Protein AF-A0A3D3ZJF1-F1 (afdb_monomer)

Radius of gyration: 14.45 Å; Cα contacts (8 Å, |Δi|>4): 74; chains: 1; bounding box: 36×28×32 Å

pLDDT: mean 92.93, std 11.09, range [38.28, 98.25]

Mean predicted aligned error: 3.78 Å

Foldseek 3Di:
DVVCVVVVVVVVVVVLVVLCVLLCCQCPPVQDLLLVLLLCCLPVVGRDADDPPRGHDDPVSSVVSNVSVVSSPDDPPD

Solvent-accessible surface area (backbone atoms only — not comparable to full-atom values): 4444 Å² total; per-residue (Å²): 82,69,66,36,48,77,71,67,40,53,66,64,18,49,53,49,43,62,56,44,45,63,46,50,42,39,33,60,70,75,44,18,72,33,29,41,20,51,48,32,33,74,74,72,73,47,52,65,78,50,64,81,94,49,61,66,69,51,76,64,56,48,51,52,50,50,56,46,52,50,62,59,70,53,75,82,86,124

Nearest PDB structures (foldseek):
  3pb0-assembly4_D  TM=8.759E-01  e=3.580E-02  Thermotoga maritima
  3pb2-assembly1_A  TM=8.684E-01  e=6.981E-02  Thermotoga maritima
  3l21-assembly3_F  TM=9.013E-01  e=9.456E-02  Mycobacterium tuberculosis
  3cpr-assembly1_A  TM=8.587E-01  e=7.882E-02  Corynebacterium glutamicum
  5j5d-assembly1_A  TM=9.041E-01  e=1.844E-01  Mycobacterium tuberculosis H37Rv

Sequence (78 aa):
MQELYLAGQLEEARSLQARLVPANTAVTTAYNVAGLKAALELTAGYGGSPRAPLHPLSAEERRQLATILERVHQPETR
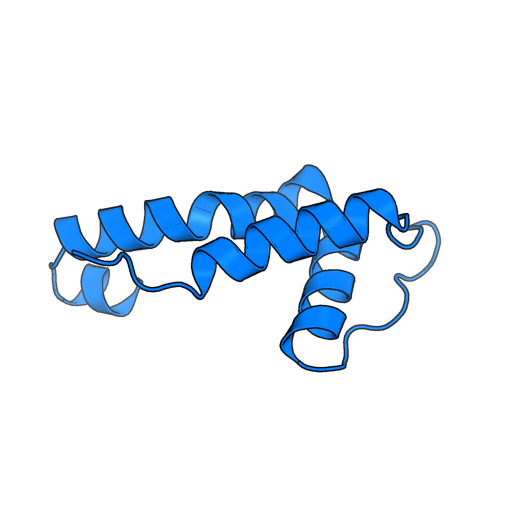
Secondary structure (DSSP, 8-state):
-HHHHHTT-HHHHHHHHHHHHHHHHIIIIISHHHHHHHHHHHHHS---PPPTTSPPPPHHHHHHHHHHHHHHHSPP--

Structure (mmCIF, N/CA/C/O backbone):
data_AF-A0A3D3ZJF1-F1
#
_entry.id   AF-A0A3D3ZJF1-F1
#
loop_
_atom_site.group_PDB
_atom_site.id
_atom_site.type_symbol
_atom_site.label_atom_id
_atom_site.label_alt_id
_atom_site.label_comp_id
_atom_site.label_asym_id
_atom_site.label_entity_id
_atom_site.label_seq_id
_atom_site.pdbx_PDB_ins_code
_atom_site.Cartn_x
_atom_site.Cartn_y
_atom_site.Cartn_z
_atom_site.occupancy
_atom_site.B_iso_or_equiv
_atom_site.auth_seq_id
_atom_site.auth_comp_id
_atom_site.auth_asym_id
_atom_site.auth_atom_id
_atom_site.pdbx_PDB_model_num
ATOM 1 N N . MET A 1 1 ? -13.936 1.434 6.403 1.00 92.31 1 MET A N 1
ATOM 2 C CA . MET A 1 1 ? -13.144 1.381 7.658 1.00 92.31 1 MET A CA 1
ATOM 3 C C . MET A 1 1 ? -13.417 2.620 8.492 1.00 92.31 1 MET A C 1
ATOM 5 O O . MET A 1 1 ? -13.986 2.473 9.562 1.00 92.31 1 MET A O 1
ATOM 9 N N . GLN A 1 2 ? -13.120 3.820 7.977 1.00 96.00 2 GLN A N 1
ATOM 10 C CA . GLN A 1 2 ? -13.423 5.082 8.663 1.00 96.00 2 GLN A CA 1
ATOM 11 C C . GLN A 1 2 ? -14.904 5.208 9.058 1.00 96.00 2 GLN A C 1
ATOM 13 O O . GLN A 1 2 ? -15.191 5.544 10.196 1.00 96.00 2 GLN A O 1
ATOM 18 N N . GLU A 1 3 ? -15.836 4.883 8.159 1.00 97.81 3 GLU A N 1
ATOM 19 C CA . GLU A 1 3 ? -17.279 4.918 8.455 1.00 97.81 3 GLU A CA 1
ATOM 20 C C . GLU A 1 3 ? -17.671 3.978 9.605 1.00 97.81 3 GLU A C 1
ATOM 22 O O . GLU A 1 3 ? -18.332 4.415 10.539 1.00 97.81 3 GLU A O 1
ATOM 27 N N . LEU A 1 4 ? -17.193 2.724 9.593 1.00 97.62 4 LEU A N 1
ATOM 28 C CA . LEU A 1 4 ? -17.417 1.751 10.676 1.00 97.62 4 LEU A CA 1
ATOM 29 C C . LEU A 1 4 ? -16.882 2.272 12.015 1.00 97.62 4 LEU A C 1
ATOM 31 O O . LEU A 1 4 ? -17.553 2.175 13.037 1.00 97.62 4 LEU A O 1
ATOM 35 N N . TYR A 1 5 ? -15.692 2.877 12.002 1.00 97.81 5 TYR A N 1
ATOM 36 C CA . TYR A 1 5 ? -15.107 3.482 13.195 1.00 97.81 5 TYR A CA 1
ATOM 37 C C . TYR A 1 5 ? -15.963 4.641 13.726 1.00 97.81 5 TYR A C 1
ATOM 39 O O . TYR A 1 5 ? -16.267 4.680 14.916 1.00 97.81 5 TYR A O 1
ATOM 47 N N . LEU A 1 6 ? -16.396 5.554 12.849 1.00 98.00 6 LEU A N 1
ATOM 48 C CA . LEU A 1 6 ? -17.253 6.685 13.221 1.00 98.00 6 LEU A CA 1
ATOM 49 C C . LEU A 1 6 ? -18.642 6.239 13.705 1.00 98.00 6 LEU A C 1
ATOM 51 O O . LEU A 1 6 ? -19.239 6.916 14.537 1.00 98.00 6 LEU A O 1
ATOM 55 N N . ALA A 1 7 ? -19.129 5.091 13.232 1.00 97.94 7 ALA A N 1
ATOM 56 C CA . ALA A 1 7 ? -20.365 4.459 13.687 1.00 97.94 7 ALA A CA 1
ATOM 57 C C . ALA A 1 7 ? -20.209 3.648 14.993 1.00 97.94 7 ALA A C 1
ATOM 59 O O . ALA A 1 7 ? -21.184 3.074 15.472 1.00 97.94 7 ALA A O 1
ATOM 60 N N . GLY A 1 8 ? -19.003 3.567 15.572 1.00 97.94 8 GLY A N 1
ATOM 61 C CA . GLY A 1 8 ? -18.730 2.780 16.781 1.00 97.94 8 GLY A CA 1
ATOM 62 C C . GLY A 1 8 ? -18.645 1.264 16.557 1.00 97.94 8 GLY A C 1
ATOM 63 O O . GLY A 1 8 ? -18.536 0.508 17.520 1.00 97.94 8 GLY A O 1
ATOM 64 N N . GLN A 1 9 ? -18.650 0.806 15.302 1.00 98.25 9 GLN A N 1
ATOM 65 C CA . GLN A 1 9 ? -18.525 -0.601 14.903 1.00 98.25 9 GLN A CA 1
ATOM 66 C C . GLN A 1 9 ? -17.049 -1.025 14.903 1.00 98.25 9 GLN A C 1
ATOM 68 O O . GLN A 1 9 ? -16.414 -1.205 13.859 1.00 98.25 9 GLN A O 1
ATOM 73 N N . LEU A 1 10 ? -16.457 -1.076 16.100 1.00 97.25 10 LEU A N 1
ATOM 74 C CA . LEU A 1 10 ? -15.007 -1.205 16.271 1.00 97.25 10 LEU A CA 1
ATOM 75 C C . LEU A 1 10 ? -14.457 -2.565 15.826 1.00 97.25 10 LEU A C 1
ATOM 77 O O . LEU A 1 10 ? -13.336 -2.613 15.319 1.00 97.25 10 LEU A O 1
ATOM 81 N N . GLU A 1 11 ? -15.215 -3.650 15.981 1.00 97.50 11 GLU A N 1
ATOM 82 C CA . GLU A 1 11 ? -14.765 -4.988 15.577 1.00 97.50 11 GLU A CA 1
ATOM 83 C C . GLU A 1 11 ? -14.733 -5.132 14.053 1.00 97.50 11 GLU A C 1
ATOM 85 O O . GLU A 1 11 ? -13.733 -5.571 13.479 1.00 97.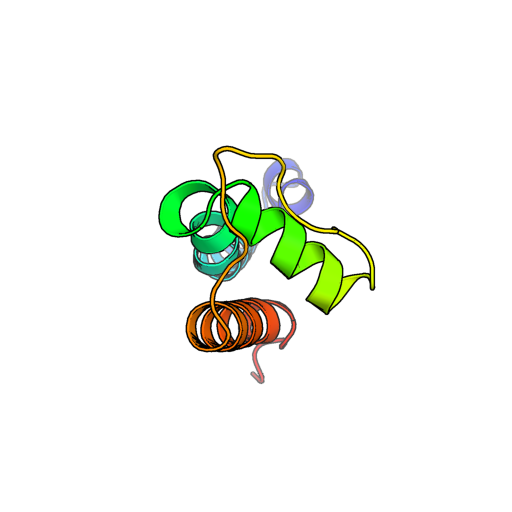50 11 GLU A O 1
ATOM 90 N N . GLU A 1 12 ? -15.771 -4.659 13.368 1.00 96.06 12 GLU A N 1
ATOM 91 C CA . GLU A 1 12 ? -15.828 -4.622 11.910 1.00 96.06 12 GLU A CA 1
ATOM 92 C C . GLU A 1 12 ? -14.768 -3.670 11.344 1.00 96.06 12 GLU A C 1
ATOM 94 O O . GLU A 1 12 ? -14.100 -3.989 10.355 1.00 96.06 12 GLU A O 1
ATOM 99 N N . ALA A 1 13 ? -14.556 -2.516 11.990 1.00 97.06 13 ALA A N 1
ATOM 100 C CA . ALA A 1 13 ? -13.494 -1.588 11.620 1.00 97.06 13 ALA A CA 1
ATOM 101 C C . ALA A 1 13 ? -12.104 -2.224 11.779 1.00 97.06 13 ALA A C 1
ATOM 103 O O . ALA A 1 13 ? -11.277 -2.098 10.873 1.00 97.06 13 ALA A O 1
ATOM 104 N N . ARG A 1 14 ? -11.852 -2.937 12.887 1.00 96.06 14 ARG A N 1
ATOM 105 C CA . ARG A 1 14 ? -10.596 -3.655 13.154 1.00 96.06 14 ARG A CA 1
ATOM 106 C C . ARG A 1 14 ? -10.357 -4.758 12.128 1.00 96.06 14 ARG A C 1
ATOM 108 O O . ARG A 1 14 ? -9.253 -4.841 11.591 1.00 96.06 14 ARG A O 1
ATOM 115 N N . SER A 1 15 ? -11.371 -5.571 11.838 1.00 95.25 15 SER A N 1
ATOM 116 C CA . SER A 1 15 ? -11.292 -6.638 10.835 1.00 95.25 15 SER A CA 1
ATOM 117 C C . SER A 1 15 ? -10.963 -6.070 9.451 1.00 95.25 15 SER A C 1
ATOM 119 O O . SER A 1 15 ? -9.998 -6.488 8.806 1.00 95.25 15 SER A O 1
ATOM 121 N N . LEU A 1 16 ? -11.683 -5.026 9.025 1.00 94.44 16 LEU A N 1
ATOM 122 C CA . LEU A 1 16 ? -11.409 -4.372 7.751 1.00 94.44 16 LEU A CA 1
ATOM 123 C C . LEU A 1 16 ? -10.018 -3.724 7.724 1.00 94.44 16 LEU A C 1
ATOM 125 O O . LEU A 1 16 ? -9.320 -3.819 6.718 1.00 94.44 16 LEU A O 1
ATOM 129 N N . GLN A 1 17 ? -9.586 -3.098 8.819 1.00 95.75 17 GLN A N 1
ATOM 130 C CA . GLN A 1 17 ? -8.246 -2.525 8.909 1.00 95.75 17 GLN A CA 1
ATOM 131 C C . GLN A 1 17 ? -7.168 -3.603 8.764 1.00 95.75 17 GLN A C 1
ATOM 133 O O . G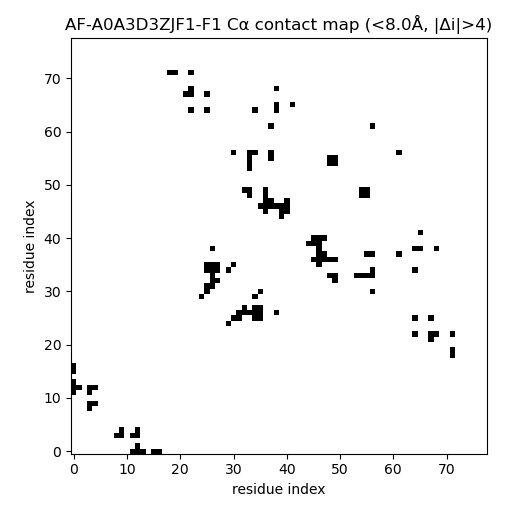LN A 1 17 ? -6.237 -3.418 7.985 1.00 95.75 17 GLN A O 1
ATOM 138 N N . ALA A 1 18 ? -7.304 -4.739 9.452 1.00 94.75 18 ALA A N 1
ATOM 139 C CA . ALA A 1 18 ? -6.362 -5.851 9.350 1.00 94.75 18 ALA A CA 1
ATOM 140 C C . ALA A 1 18 ? -6.229 -6.363 7.904 1.00 94.75 18 ALA A C 1
ATOM 142 O O . ALA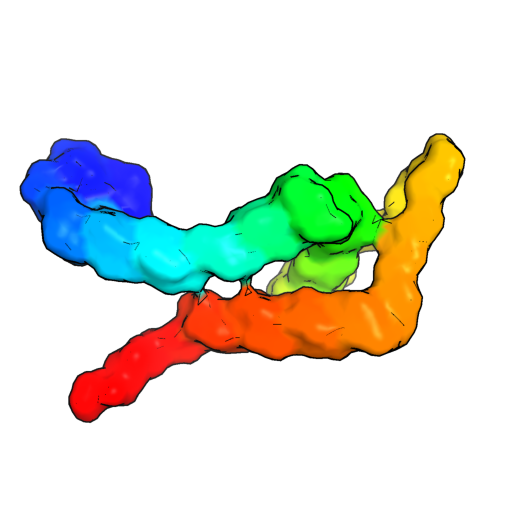 A 1 18 ? -5.116 -6.625 7.448 1.00 94.75 18 ALA A O 1
ATOM 143 N N . ARG A 1 19 ? -7.338 -6.410 7.154 1.00 93.62 19 ARG A N 1
ATOM 144 C CA . ARG A 1 19 ? -7.339 -6.761 5.724 1.00 93.62 19 ARG A CA 1
ATOM 145 C C . ARG A 1 19 ? -6.629 -5.726 4.847 1.00 93.62 19 ARG A C 1
ATOM 147 O O . ARG A 1 19 ? -5.991 -6.095 3.866 1.00 93.62 19 ARG A O 1
ATOM 154 N N . LEU A 1 20 ? -6.718 -4.440 5.188 1.00 95.00 20 LEU A N 1
ATOM 155 C CA . LEU A 1 20 ? -6.097 -3.348 4.427 1.00 95.00 20 LEU A CA 1
ATOM 156 C C . LEU A 1 20 ? -4.600 -3.168 4.721 1.00 95.00 20 LEU A C 1
ATOM 158 O O . LEU A 1 20 ? -3.875 -2.662 3.861 1.00 95.00 20 LEU A O 1
ATOM 162 N N . VAL A 1 21 ? -4.125 -3.578 5.905 1.00 96.31 21 VAL A N 1
ATOM 163 C CA . VAL A 1 21 ? -2.730 -3.390 6.348 1.00 96.31 21 VAL A CA 1
ATOM 164 C C . VAL A 1 21 ? -1.703 -3.859 5.307 1.00 96.31 21 VAL A C 1
ATOM 166 O O . VAL A 1 21 ? -0.838 -3.050 4.974 1.00 96.31 21 VAL A O 1
ATOM 169 N N . PRO A 1 22 ? -1.782 -5.073 4.724 1.00 96.44 22 PRO A N 1
ATOM 170 C CA . PRO A 1 22 ? -0.785 -5.527 3.754 1.00 96.44 22 PRO A CA 1
ATOM 171 C C . PRO A 1 22 ? -0.677 -4.621 2.521 1.00 96.44 22 PRO A C 1
ATOM 173 O O . PRO A 1 22 ? 0.429 -4.265 2.112 1.00 96.44 22 PRO A O 1
ATOM 176 N N . ALA A 1 23 ? -1.812 -4.197 1.955 1.00 96.19 23 ALA A N 1
ATOM 177 C CA . ALA A 1 23 ? -1.824 -3.295 0.805 1.00 96.19 23 ALA A CA 1
ATOM 178 C C . ALA A 1 23 ? -1.306 -1.901 1.172 1.00 96.19 23 ALA A C 1
ATOM 180 O O . ALA A 1 23 ? -0.503 -1.331 0.434 1.00 96.19 23 ALA A O 1
ATOM 181 N N . ASN A 1 24 ? -1.694 -1.377 2.338 1.00 96.62 24 ASN A N 1
ATOM 182 C CA . ASN A 1 24 ? -1.181 -0.104 2.832 1.00 96.62 24 ASN A CA 1
ATOM 183 C C . ASN A 1 24 ? 0.344 -0.149 3.027 1.00 96.62 24 ASN A C 1
ATOM 185 O O . ASN A 1 24 ? 1.053 0.745 2.566 1.00 96.62 24 ASN A O 1
ATOM 189 N N . THR A 1 25 ? 0.871 -1.204 3.653 1.00 97.62 25 THR A N 1
ATOM 190 C CA . THR A 1 25 ? 2.315 -1.402 3.839 1.00 97.62 25 THR A CA 1
ATOM 191 C C . THR A 1 25 ? 3.048 -1.498 2.502 1.00 97.62 25 THR A C 1
ATOM 193 O O . THR A 1 25 ? 4.114 -0.895 2.356 1.00 97.62 25 THR A O 1
ATOM 196 N N . ALA A 1 26 ? 2.472 -2.189 1.512 1.00 97.38 26 ALA A N 1
ATOM 197 C CA . ALA A 1 26 ? 3.065 -2.321 0.184 1.00 97.38 26 ALA A CA 1
ATOM 198 C C . ALA A 1 26 ? 3.278 -0.954 -0.493 1.00 97.38 26 ALA A C 1
ATOM 200 O O . ALA A 1 26 ? 4.362 -0.688 -1.013 1.00 97.38 26 ALA A O 1
ATOM 201 N N . VAL A 1 27 ? 2.281 -0.060 -0.438 1.00 96.94 27 VAL A N 1
ATOM 202 C CA . VAL A 1 27 ? 2.321 1.241 -1.137 1.00 96.94 27 VAL A CA 1
ATOM 203 C C . VAL A 1 27 ? 2.945 2.384 -0.329 1.00 96.94 27 VAL A C 1
ATOM 205 O O . VAL A 1 27 ? 3.223 3.436 -0.895 1.00 96.94 27 VAL A O 1
ATOM 208 N N . THR A 1 28 ? 3.183 2.213 0.975 1.00 95.00 28 THR A N 1
ATOM 209 C CA . THR A 1 28 ? 3.755 3.274 1.834 1.00 95.00 28 THR A CA 1
ATOM 210 C C . THR A 1 28 ? 5.174 2.970 2.301 1.00 95.00 28 THR A C 1
ATOM 212 O O . THR A 1 28 ? 6.042 3.836 2.212 1.00 95.00 28 THR A O 1
ATOM 215 N N . THR A 1 29 ? 5.434 1.747 2.769 1.00 95.38 29 THR A N 1
ATOM 216 C CA . THR A 1 29 ? 6.718 1.374 3.381 1.00 95.38 29 THR A CA 1
ATOM 217 C C . THR A 1 29 ? 7.573 0.525 2.451 1.00 95.38 29 THR A C 1
ATOM 219 O O . THR A 1 29 ? 8.740 0.848 2.265 1.00 95.38 29 THR A O 1
ATOM 222 N N . ALA A 1 30 ? 7.014 -0.537 1.860 1.00 96.38 30 ALA A N 1
ATOM 223 C CA . ALA A 1 30 ? 7.806 -1.505 1.097 1.00 96.38 30 ALA A CA 1
ATOM 224 C C . ALA A 1 30 ? 8.256 -0.950 -0.262 1.00 96.38 30 ALA A C 1
ATOM 226 O O . ALA A 1 30 ? 9.445 -0.933 -0.563 1.00 96.38 30 ALA A O 1
ATOM 227 N N . TYR A 1 31 ? 7.310 -0.457 -1.065 1.00 96.62 31 TYR A N 1
ATOM 228 C CA . TYR A 1 31 ? 7.577 0.050 -2.415 1.00 96.62 31 TYR A CA 1
ATOM 229 C C . TYR A 1 31 ? 7.284 1.552 -2.565 1.00 96.62 31 TYR A C 1
ATOM 231 O O . TYR A 1 31 ? 7.588 2.145 -3.605 1.00 96.62 31 TYR A O 1
ATOM 239 N N . ASN A 1 32 ? 6.705 2.178 -1.532 1.00 95.50 32 ASN A N 1
ATOM 240 C CA . ASN A 1 32 ? 6.467 3.622 -1.432 1.00 95.50 32 ASN A CA 1
ATOM 241 C C . ASN A 1 32 ? 5.763 4.188 -2.696 1.00 95.50 32 ASN A C 1
ATOM 243 O O . ASN A 1 32 ? 4.923 3.516 -3.296 1.00 95.50 32 ASN A O 1
ATOM 247 N N . VAL A 1 33 ? 6.116 5.399 -3.150 1.00 96.75 33 VAL A N 1
ATOM 248 C CA . VAL A 1 33 ? 5.526 6.048 -4.338 1.00 96.75 33 VAL A CA 1
ATOM 249 C C . VAL A 1 33 ? 5.574 5.162 -5.588 1.00 96.75 33 VAL A C 1
ATOM 251 O O . VAL A 1 33 ? 4.639 5.194 -6.389 1.00 96.75 33 VAL A O 1
ATOM 254 N N . ALA A 1 34 ? 6.630 4.363 -5.773 1.00 97.50 34 ALA A N 1
ATOM 255 C CA . ALA A 1 34 ? 6.716 3.456 -6.914 1.00 97.50 34 ALA A CA 1
ATOM 256 C C . ALA A 1 34 ? 5.654 2.349 -6.829 1.00 97.50 34 ALA A C 1
ATOM 258 O O . ALA A 1 34 ? 4.978 2.069 -7.821 1.00 97.50 34 ALA A O 1
ATOM 259 N N . GLY A 1 35 ? 5.446 1.801 -5.630 1.00 97.38 35 GLY A N 1
ATOM 260 C CA . GLY A 1 35 ? 4.375 0.856 -5.337 1.00 97.38 35 GLY A CA 1
ATOM 261 C C . GLY A 1 35 ? 2.995 1.455 -5.534 1.00 97.38 35 GLY A C 1
ATOM 262 O O . GLY A 1 35 ? 2.164 0.846 -6.194 1.00 97.38 35 GLY A O 1
ATOM 263 N N . LEU A 1 36 ? 2.758 2.667 -5.023 1.00 97.50 36 LEU A N 1
ATOM 264 C CA . LEU A 1 36 ? 1.481 3.363 -5.195 1.00 97.50 36 LEU A CA 1
ATOM 265 C C . LEU A 1 36 ? 1.142 3.554 -6.678 1.00 97.50 36 LEU A C 1
ATOM 267 O O . LEU A 1 36 ? 0.033 3.244 -7.104 1.00 97.50 36 LEU A O 1
ATOM 271 N N . LYS A 1 37 ? 2.100 4.027 -7.481 1.00 97.81 37 LYS A N 1
ATOM 272 C CA . LYS A 1 37 ? 1.899 4.211 -8.924 1.00 97.81 37 LYS A CA 1
ATOM 273 C C . LYS A 1 37 ? 1.635 2.893 -9.647 1.00 97.81 37 LYS A C 1
ATOM 275 O O . LYS A 1 37 ? 0.728 2.833 -10.469 1.00 97.81 37 LYS A O 1
ATOM 280 N N . ALA A 1 38 ? 2.388 1.842 -9.325 1.00 97.69 38 ALA A N 1
ATOM 281 C CA . ALA A 1 38 ? 2.156 0.518 -9.892 1.00 97.69 38 ALA A CA 1
ATOM 282 C C . ALA A 1 38 ? 0.788 -0.049 -9.473 1.00 97.69 38 ALA A C 1
ATOM 284 O O . ALA A 1 38 ? 0.100 -0.642 -10.295 1.00 97.69 38 ALA A O 1
ATOM 285 N N . ALA A 1 39 ? 0.363 0.173 -8.226 1.00 97.19 39 ALA A N 1
ATOM 286 C CA . ALA A 1 39 ? -0.940 -0.257 -7.733 1.00 97.19 39 ALA A CA 1
ATOM 287 C C . ALA A 1 39 ? -2.082 0.432 -8.487 1.00 97.19 39 ALA A C 1
ATOM 289 O O . ALA A 1 39 ? -3.003 -0.250 -8.921 1.00 97.19 39 ALA A O 1
ATOM 290 N N . LEU A 1 40 ? -2.001 1.752 -8.692 1.00 96.81 40 LEU A N 1
ATOM 291 C CA . LEU A 1 40 ? -2.993 2.490 -9.480 1.00 96.81 40 LEU A CA 1
ATOM 292 C C . LEU A 1 40 ? -3.027 2.009 -10.939 1.00 96.81 40 LEU A C 1
ATOM 294 O O . LEU A 1 40 ? -4.099 1.886 -11.525 1.00 96.81 40 LEU A O 1
ATOM 298 N N . GLU A 1 41 ? -1.870 1.688 -11.524 1.00 96.94 41 GLU A N 1
ATOM 299 C CA . GLU A 1 41 ? -1.808 1.160 -12.889 1.00 96.94 41 GLU A CA 1
ATOM 300 C C . GLU A 1 41 ? -2.510 -0.203 -12.988 1.00 96.94 41 GLU A C 1
ATOM 302 O O . GLU A 1 41 ? -3.271 -0.430 -13.925 1.00 96.94 41 GLU A O 1
ATOM 307 N N . LEU A 1 42 ? -2.320 -1.069 -11.988 1.00 94.81 42 LEU A N 1
ATOM 308 C CA . LEU A 1 42 ? -2.950 -2.389 -11.910 1.00 94.81 42 LEU A CA 1
ATOM 309 C C . LEU A 1 42 ? -4.462 -2.330 -11.640 1.00 94.81 42 LEU A C 1
ATOM 311 O O . LEU A 1 42 ? -5.194 -3.169 -12.156 1.00 94.81 42 LEU A O 1
ATOM 315 N N . THR A 1 43 ? -4.938 -1.381 -10.827 1.00 94.19 43 THR A N 1
ATOM 316 C CA . THR A 1 43 ? -6.344 -1.353 -10.374 1.00 94.19 43 THR A CA 1
ATOM 317 C C . THR A 1 43 ? -7.224 -0.363 -11.127 1.00 94.19 43 THR A C 1
ATOM 319 O O . THR A 1 43 ? -8.421 -0.597 -11.265 1.00 94.19 43 THR A O 1
ATOM 322 N N . ALA A 1 44 ? -6.652 0.737 -11.613 1.00 93.88 44 ALA A N 1
ATOM 323 C CA . ALA A 1 44 ? -7.380 1.837 -12.240 1.00 93.88 44 ALA A CA 1
ATOM 324 C C . ALA A 1 44 ? -6.897 2.153 -13.667 1.00 93.88 44 ALA A C 1
ATOM 326 O O . ALA A 1 44 ? -7.447 3.043 -14.314 1.00 93.88 44 ALA A O 1
ATOM 327 N N . GLY A 1 45 ? -5.876 1.449 -14.172 1.00 95.12 45 GLY A N 1
ATOM 328 C CA . GLY A 1 45 ? -5.346 1.641 -15.525 1.00 95.12 45 GLY A CA 1
ATOM 329 C C . GLY A 1 45 ? -4.497 2.904 -15.704 1.00 95.12 45 GLY A C 1
ATOM 330 O O . GLY A 1 45 ? -4.194 3.279 -16.835 1.00 95.12 45 GLY A O 1
ATOM 331 N N . TYR A 1 46 ? -4.105 3.579 -14.616 1.00 94.06 46 TYR A N 1
ATOM 332 C CA . TYR A 1 46 ? -3.233 4.758 -14.657 1.00 94.06 46 TYR A CA 1
ATOM 333 C C . TYR A 1 46 ? -2.313 4.819 -13.433 1.00 94.06 46 TYR A C 1
ATOM 335 O O . TYR A 1 46 ? -2.691 4.406 -12.356 1.00 94.06 46 TYR A O 1
ATOM 343 N N . GLY A 1 47 ? -1.117 5.393 -13.551 1.00 93.88 47 GLY A N 1
ATOM 344 C CA . GLY A 1 47 ? -0.196 5.574 -12.413 1.00 93.88 47 GLY A CA 1
ATOM 345 C C . GLY A 1 47 ? 1.192 6.024 -12.861 1.00 93.88 47 GLY A C 1
ATOM 346 O O . GLY A 1 47 ? 1.826 6.895 -12.249 1.00 93.88 47 GLY A O 1
ATOM 347 N N . GLY A 1 48 ? 1.589 5.520 -14.032 1.00 92.44 48 GLY A N 1
ATOM 348 C CA . GLY A 1 48 ? 2.756 5.956 -14.783 1.00 92.44 48 GLY A CA 1
ATOM 349 C C . GLY A 1 48 ? 4.079 5.651 -14.087 1.00 92.44 48 GLY A C 1
ATOM 350 O O . GLY A 1 48 ? 4.141 5.175 -12.954 1.00 92.44 48 GLY A O 1
ATOM 351 N N . SER A 1 49 ? 5.175 5.971 -14.767 1.00 94.06 49 SER A N 1
ATOM 352 C CA . SER A 1 49 ? 6.503 5.775 -14.193 1.00 94.06 49 SER A CA 1
ATOM 353 C C . SER A 1 49 ? 6.753 6.759 -13.034 1.00 94.06 49 SER A C 1
ATOM 355 O O . SER A 1 49 ? 6.359 7.936 -13.110 1.00 94.06 49 SER A O 1
ATOM 357 N N . PRO A 1 50 ? 7.381 6.331 -11.927 1.00 95.38 50 PRO A N 1
ATOM 358 C CA . PRO A 1 50 ? 7.964 7.247 -10.952 1.00 95.38 50 PRO A CA 1
ATOM 359 C C . PRO A 1 50 ? 8.961 8.201 -11.621 1.00 95.38 50 PRO A C 1
ATOM 361 O O . PRO A 1 50 ? 9.561 7.885 -12.648 1.00 95.38 50 PRO A O 1
ATOM 364 N N . ARG A 1 51 ? 9.130 9.395 -11.050 1.00 95.81 51 ARG A N 1
ATOM 365 C CA . ARG A 1 51 ? 10.171 10.323 -11.506 1.00 95.81 51 ARG A CA 1
ATOM 366 C C . ARG A 1 51 ? 11.509 9.918 -10.881 1.00 95.81 51 ARG A C 1
ATOM 368 O O . ARG A 1 51 ? 11.543 9.512 -9.721 1.00 95.81 51 ARG A O 1
ATOM 375 N N . ALA A 1 52 ? 12.599 10.097 -11.626 1.00 93.50 52 ALA A N 1
ATOM 376 C CA . ALA A 1 52 ? 13.955 9.943 -11.106 1.00 93.50 52 ALA A CA 1
ATOM 377 C C . ALA A 1 52 ? 14.164 10.780 -9.819 1.00 93.50 52 ALA A C 1
ATOM 379 O O . ALA A 1 52 ? 13.607 11.878 -9.717 1.00 93.50 52 ALA A O 1
ATOM 380 N N . PRO A 1 53 ? 14.945 10.292 -8.837 1.00 93.44 53 PRO A N 1
ATOM 381 C CA . PRO A 1 53 ? 15.815 9.108 -8.885 1.00 93.44 53 PRO A CA 1
ATOM 382 C C . PRO A 1 53 ? 15.110 7.768 -8.590 1.00 93.44 53 PRO A C 1
ATOM 384 O O . PRO A 1 53 ? 15.773 6.735 -8.528 1.00 93.44 53 PRO A O 1
ATOM 387 N N . LEU A 1 54 ? 13.787 7.760 -8.389 1.00 93.88 54 LEU A N 1
ATOM 388 C CA . LEU A 1 54 ? 13.040 6.529 -8.129 1.00 93.88 54 LEU A CA 1
ATOM 389 C C . LEU A 1 54 ? 12.891 5.698 -9.405 1.00 93.88 54 LEU A C 1
ATOM 391 O O . LEU A 1 54 ? 12.570 6.229 -10.469 1.00 93.88 54 L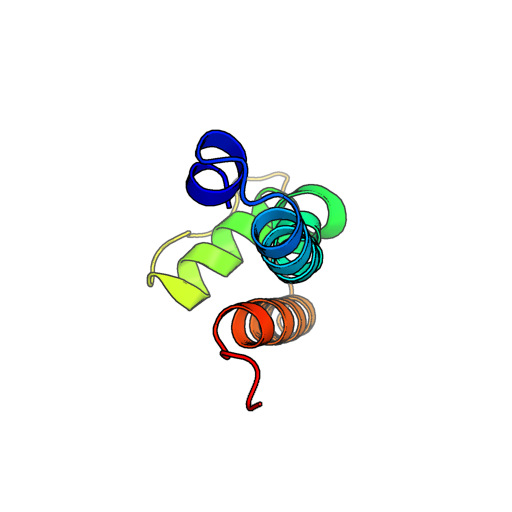EU A O 1
ATOM 395 N N . HIS A 1 55 ? 13.075 4.388 -9.266 1.00 94.69 55 HIS A N 1
ATOM 396 C CA . HIS A 1 55 ? 12.911 3.430 -10.352 1.00 94.69 55 HIS A CA 1
ATOM 397 C C . HIS A 1 55 ? 11.527 2.767 -10.285 1.00 94.69 55 HIS A C 1
ATOM 399 O O . HIS A 1 55 ? 10.958 2.635 -9.196 1.00 94.69 55 HIS A O 1
ATOM 405 N N . PRO A 1 56 ? 10.963 2.349 -11.430 1.00 96.56 56 PRO A N 1
ATOM 406 C CA . PRO A 1 56 ? 9.793 1.480 -11.445 1.00 96.56 56 PRO A CA 1
ATOM 407 C C . PRO A 1 56 ? 10.064 0.157 -10.722 1.00 96.56 56 PRO A C 1
ATOM 409 O O . PRO A 1 56 ? 11.198 -0.315 -10.696 1.00 96.56 56 PRO A O 1
ATOM 412 N N . LEU A 1 57 ? 9.001 -0.471 -10.215 1.00 97.25 57 LEU A N 1
ATOM 413 C CA . LEU A 1 57 ? 9.070 -1.838 -9.695 1.00 97.25 57 LEU A CA 1
ATOM 414 C C . LEU A 1 57 ? 9.492 -2.804 -10.804 1.00 97.25 57 LEU A C 1
ATOM 416 O O . LEU A 1 57 ? 9.032 -2.695 -11.949 1.00 97.25 57 LEU A O 1
ATOM 420 N N . SER A 1 58 ? 10.305 -3.787 -10.431 1.00 97.19 58 SER A N 1
ATOM 421 C CA . SER A 1 58 ? 10.617 -4.945 -11.262 1.00 97.19 58 SER A CA 1
ATOM 422 C C . SER A 1 58 ? 9.362 -5.774 -11.564 1.00 97.19 58 SER A C 1
ATOM 424 O O . SER A 1 58 ? 8.321 -5.655 -10.912 1.00 97.19 58 SER A O 1
ATOM 426 N N . ALA A 1 59 ? 9.458 -6.662 -12.555 1.00 96.88 59 ALA A N 1
ATOM 427 C CA . ALA A 1 59 ? 8.356 -7.557 -12.906 1.00 96.88 59 ALA A CA 1
ATOM 428 C C . ALA A 1 59 ? 7.938 -8.470 -11.739 1.00 96.88 59 ALA A C 1
ATOM 430 O O . ALA A 1 59 ? 6.757 -8.773 -11.596 1.00 96.88 59 ALA A O 1
ATOM 431 N N . GLU A 1 60 ? 8.890 -8.894 -10.904 1.00 97.88 60 GLU A N 1
ATOM 432 C CA . GLU A 1 60 ? 8.603 -9.729 -9.735 1.00 97.88 60 GLU A CA 1
ATOM 433 C C . GLU A 1 60 ? 7.890 -8.939 -8.635 1.00 97.88 60 GLU A C 1
ATOM 435 O O . GLU A 1 60 ? 6.839 -9.364 -8.163 1.00 97.88 6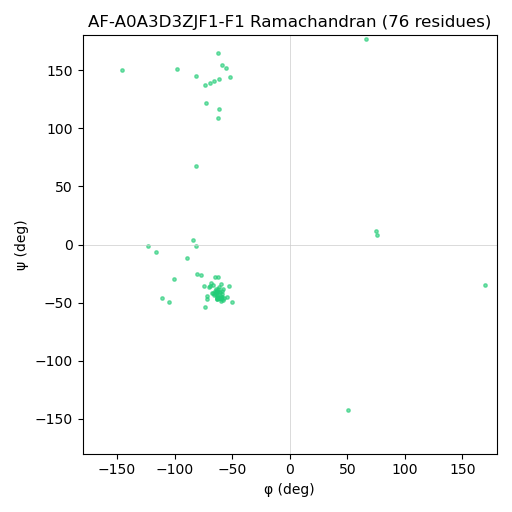0 GLU A O 1
ATOM 440 N N . GLU A 1 61 ? 8.374 -7.743 -8.297 1.00 97.81 61 GLU A N 1
ATOM 441 C CA . GLU A 1 61 ? 7.712 -6.873 -7.315 1.00 97.81 61 GLU A CA 1
ATOM 442 C C . GLU A 1 61 ? 6.301 -6.479 -7.771 1.00 97.81 61 GLU A C 1
ATOM 444 O O . GLU A 1 61 ? 5.378 -6.430 -6.960 1.00 97.81 61 GLU A O 1
ATOM 449 N N . ARG A 1 62 ? 6.091 -6.260 -9.078 1.00 97.31 62 ARG A N 1
ATOM 450 C CA . ARG A 1 62 ? 4.753 -6.018 -9.640 1.00 97.31 62 ARG A CA 1
ATOM 451 C C . ARG A 1 62 ? 3.818 -7.218 -9.463 1.00 97.31 62 ARG A C 1
ATOM 453 O O . ARG A 1 62 ? 2.656 -7.012 -9.121 1.00 97.31 62 ARG A O 1
ATOM 460 N N . ARG A 1 63 ? 4.301 -8.453 -9.653 1.00 97.88 63 ARG A N 1
ATOM 461 C CA . ARG A 1 63 ? 3.507 -9.674 -9.400 1.00 97.88 63 ARG A CA 1
ATOM 462 C C . ARG A 1 63 ? 3.149 -9.827 -7.922 1.00 97.88 63 ARG A C 1
ATOM 464 O O . ARG A 1 63 ? 2.007 -10.152 -7.592 1.00 97.88 63 ARG A O 1
ATOM 471 N N . GLN A 1 64 ? 4.104 -9.560 -7.033 1.00 97.88 64 GLN A N 1
ATOM 472 C CA . GLN A 1 64 ? 3.883 -9.601 -5.587 1.00 97.88 64 GLN A CA 1
ATOM 473 C C . GLN A 1 64 ? 2.860 -8.545 -5.155 1.00 97.88 64 GLN A C 1
ATOM 475 O O . GLN A 1 64 ? 1.921 -8.858 -4.424 1.00 97.88 64 GLN A O 1
ATOM 480 N N . LEU A 1 65 ? 2.985 -7.319 -5.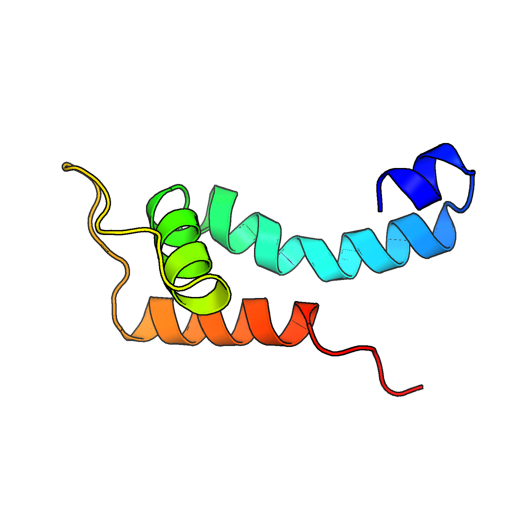671 1.00 97.56 65 LEU A N 1
ATOM 481 C CA . LEU A 1 65 ? 2.026 -6.245 -5.435 1.00 97.56 65 LEU A CA 1
ATOM 482 C C . LEU A 1 65 ? 0.620 -6.623 -5.921 1.00 97.56 65 LEU A C 1
ATOM 484 O O . LEU A 1 65 ? -0.332 -6.460 -5.164 1.00 97.56 65 LEU A O 1
ATOM 488 N N . ALA A 1 66 ? 0.483 -7.178 -7.130 1.00 96.94 66 ALA A N 1
ATOM 489 C CA . ALA A 1 66 ? -0.807 -7.641 -7.648 1.00 96.94 66 ALA A CA 1
ATOM 490 C C . ALA A 1 66 ? -1.453 -8.683 -6.716 1.00 96.94 66 ALA A C 1
ATOM 492 O O . ALA A 1 66 ? -2.602 -8.520 -6.313 1.00 96.94 66 ALA A O 1
ATOM 493 N N . THR A 1 67 ? -0.673 -9.668 -6.259 1.00 96.75 67 THR A N 1
ATOM 494 C CA . THR A 1 67 ? -1.140 -10.695 -5.309 1.00 96.75 67 THR A CA 1
ATOM 495 C C . THR A 1 67 ? -1.636 -10.082 -3.992 1.00 96.75 67 THR A C 1
ATOM 497 O O . THR A 1 67 ? -2.633 -10.529 -3.423 1.00 96.75 67 THR A O 1
ATOM 500 N N . ILE A 1 68 ? -0.953 -9.051 -3.478 1.00 96.25 68 ILE A N 1
ATOM 501 C CA . ILE A 1 68 ? -1.373 -8.340 -2.259 1.00 96.25 68 ILE A CA 1
ATOM 502 C C . ILE A 1 68 ? -2.700 -7.603 -2.489 1.00 96.25 68 ILE A C 1
ATOM 504 O O . ILE A 1 68 ? -3.583 -7.659 -1.633 1.00 96.25 68 ILE A O 1
ATOM 508 N N .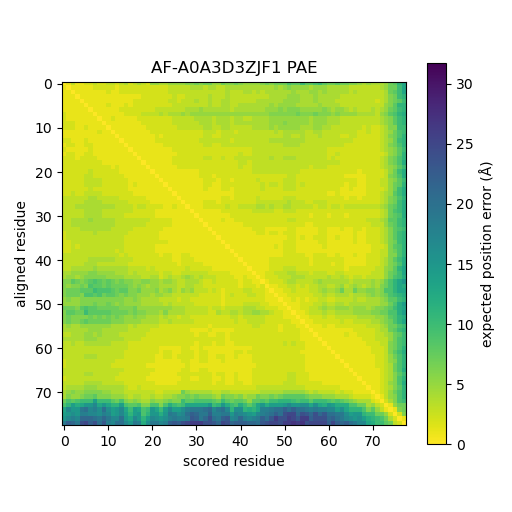 LEU A 1 69 ? -2.856 -6.929 -3.631 1.00 94.94 69 LEU A N 1
ATOM 509 C CA . LEU A 1 69 ? -4.054 -6.148 -3.962 1.00 94.94 69 LEU A CA 1
ATOM 510 C C . LEU A 1 69 ? -5.287 -7.030 -4.217 1.00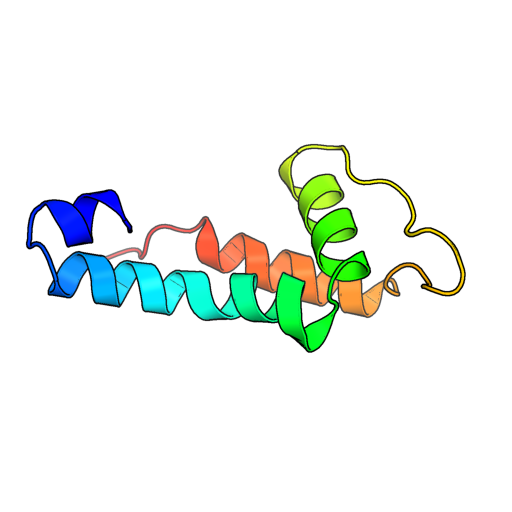 94.94 69 LEU A C 1
ATOM 512 O O . LEU A 1 69 ? -6.395 -6.663 -3.817 1.00 94.94 69 LEU A O 1
ATOM 516 N N . GLU A 1 70 ? -5.103 -8.203 -4.826 1.00 93.38 70 GLU A N 1
ATOM 517 C CA . GLU A 1 70 ? -6.168 -9.187 -5.062 1.00 93.38 70 GLU A CA 1
ATOM 518 C C . GLU A 1 70 ? -6.781 -9.695 -3.751 1.00 93.38 70 GLU A C 1
ATOM 520 O O . GLU A 1 70 ? -8.004 -9.779 -3.626 1.00 93.38 70 GLU A O 1
ATOM 525 N N . ARG A 1 71 ? -5.952 -9.950 -2.730 1.00 89.56 71 ARG A N 1
ATOM 526 C CA . ARG A 1 71 ? -6.413 -10.402 -1.403 1.00 89.56 71 ARG A CA 1
ATOM 527 C C . ARG A 1 71 ? -7.312 -9.387 -0.698 1.00 89.56 71 ARG A C 1
ATOM 529 O O . ARG A 1 71 ? -8.153 -9.776 0.104 1.00 89.56 71 ARG A O 1
ATOM 536 N N . VAL A 1 72 ? -7.153 -8.095 -0.990 1.00 86.62 72 VAL A N 1
ATOM 537 C CA . VAL A 1 72 ? -8.022 -7.046 -0.433 1.00 86.62 72 VAL A CA 1
ATOM 538 C C . VAL A 1 72 ? -9.398 -7.047 -1.106 1.00 86.62 72 VAL A C 1
ATOM 540 O O . VAL A 1 72 ? -10.401 -6.801 -0.436 1.00 86.62 72 VAL A O 1
ATOM 543 N N . HIS A 1 73 ? -9.454 -7.346 -2.408 1.00 77.06 73 HIS A N 1
ATOM 544 C CA . HIS A 1 73 ? -10.695 -7.351 -3.191 1.00 77.06 73 HIS A CA 1
ATOM 545 C C . HIS A 1 73 ? -11.570 -8.580 -2.951 1.00 77.06 73 HIS A C 1
ATOM 547 O O . HIS A 1 73 ? -12.785 -8.494 -3.130 1.00 77.06 73 HIS A O 1
ATOM 553 N N . GLN A 1 74 ? -10.991 -9.712 -2.549 1.00 68.62 74 GLN A N 1
ATOM 554 C CA . GLN A 1 74 ? -11.783 -10.901 -2.262 1.00 68.62 74 GLN A CA 1
ATOM 555 C C . GLN A 1 74 ? -12.563 -10.716 -0.945 1.00 68.62 74 GLN A C 1
ATOM 557 O O . GLN A 1 74 ? -11.957 -10.444 0.100 1.00 68.62 74 GLN A O 1
ATOM 562 N N . PRO A 1 75 ? -13.908 -10.816 -0.960 1.00 53.97 75 PRO A N 1
ATOM 563 C CA . PRO A 1 75 ? -14.663 -10.984 0.271 1.00 53.97 75 PRO A CA 1
ATOM 564 C C . PRO A 1 75 ? -14.300 -12.346 0.868 1.00 53.97 75 PRO A C 1
ATOM 566 O O . PRO A 1 75 ? -14.127 -13.318 0.136 1.00 53.97 75 PRO A O 1
ATOM 569 N N . GLU A 1 76 ? -14.160 -12.419 2.190 1.00 55.31 76 GLU A N 1
ATOM 570 C CA . GLU A 1 76 ? -13.951 -13.702 2.855 1.00 55.31 76 GLU A CA 1
ATOM 571 C C . GLU A 1 76 ? -15.169 -14.589 2.579 1.00 55.31 76 GLU A C 1
ATOM 573 O O . GLU A 1 76 ? -16.296 -14.248 2.947 1.00 55.31 76 GLU A O 1
ATOM 578 N N . THR A 1 77 ? -14.954 -15.702 1.879 1.00 49.50 77 THR A N 1
ATOM 579 C CA . THR A 1 77 ? -15.944 -16.774 1.801 1.00 49.50 77 THR A CA 1
ATOM 580 C C . THR A 1 77 ? -16.140 -17.288 3.221 1.00 49.50 77 THR A C 1
ATOM 582 O O . THR A 1 77 ? -15.223 -17.871 3.799 1.00 49.50 77 THR A O 1
ATOM 585 N N . ARG A 1 78 ? -17.308 -16.992 3.792 1.00 38.28 78 ARG A N 1
ATOM 586 C CA . ARG A 1 78 ? -17.750 -17.503 5.089 1.00 38.28 78 ARG A CA 1
ATOM 587 C C . ARG A 1 78 ? -18.105 -18.983 5.002 1.00 38.28 78 ARG A C 1
ATOM 589 O O . ARG A 1 78 ? -18.688 -19.377 3.968 1.00 38.28 78 ARG A O 1
#